Protein AF-A0A9E1RPY4-F1 (afdb_monomer)

Solvent-accessible surface area (backbone atoms only — not comparable to full-atom values): 10082 Å² total; per-residue (Å²): 134,85,81,88,79,91,72,91,77,75,85,80,74,81,73,79,77,76,76,78,75,79,73,74,84,72,74,90,82,66,77,55,76,82,36,29,67,61,6,47,55,48,31,62,76,74,43,21,90,23,22,34,91,82,25,67,29,32,94,96,65,31,64,56,35,61,34,47,46,79,78,46,60,66,64,59,43,31,48,36,46,34,64,25,54,94,88,46,70,57,33,56,93,78,44,55,71,67,53,41,51,17,26,30,36,21,47,36,72,68,22,51,39,69,76,57,64,52,49,57,52,47,42,65,72,67,63,68,73,87,74,94,71,81,88,74,81,80,73,87,68,88,80,81,93,72,86,77,81,80,80,82,79,86,77,89,132

Secondary structure (DSSP, 8-state):
---------------------------TTS--GGGHHHHHHHHHHHTHHHH-TTS--BTTTB---TTGGGG--HHHHHHHHHH-BTTBPP-TTTS-HHHHHHHHHHHHHHS--HHHHHHHHHHHHHT--S-----------SS--------------

Nearest PDB structures (foldseek):
  2zbo-assembly1_A  TM=8.649E-01  e=1.102E-04  Sargassum fusiforme
  4eif-assembly1_A  TM=8.758E-01  e=2.504E-04  Picosynechococcus sp. PCC 7002
  1cyi-assembly1_A  TM=8.077E-01  e=5.060E-04  Chlamydomonas reinhardtii
  1n90-assembly1_B  TM=6.765E-01  e=2.656E-04  Pseudomonas aeruginosa
  2zoo-assembly1_A  TM=6.373E-01  e=2.769E-03  Pseudoalteromonas translucida TAC125

Foldseek 3Di:
DDDDDDDDDDPPPPPPPPPPPPDPPDDQDAQDPVLQVLLLVLCVVPPCVAQNNQSCGDVPRHHRLAQVLVVDDLVVQLCCQQPPDDRGHHCVVPDDSSNSSSNSSNSNVRRYHVVVVVVVVCCVVVVPPDDDDDDPDPPPDPDDDDPPPDDDDDDDD

Structure (mmCIF, N/CA/C/O backbone):
data_AF-A0A9E1RPY4-F1
#
_entry.id   AF-A0A9E1RPY4-F1
#
loop_
_atom_site.group_PDB
_atom_site.id
_atom_site.type_symbol
_atom_site.label_atom_id
_atom_site.label_alt_id
_atom_site.label_comp_id
_atom_site.label_asym_id
_atom_site.label_entity_id
_atom_site.label_seq_id
_atom_site.pdbx_PDB_ins_code
_atom_site.Cartn_x
_atom_site.Cartn_y
_atom_site.Cartn_z
_atom_site.occupancy
_atom_site.B_iso_or_equiv
_atom_site.auth_seq_id
_atom_site.auth_comp_id
_atom_site.auth_asym_id
_atom_site.auth_atom_id
_atom_site.pdbx_PDB_model_num
ATOM 1 N N . MET A 1 1 ? -55.857 -49.799 36.625 1.00 49.84 1 MET A N 1
ATOM 2 C CA . MET A 1 1 ? -54.599 -50.461 36.200 1.00 49.84 1 MET A CA 1
ATOM 3 C C . MET A 1 1 ? -53.884 -49.539 35.215 1.00 49.84 1 MET A C 1
ATOM 5 O O . MET A 1 1 ? -54.589 -49.006 34.372 1.00 49.84 1 MET A O 1
ATOM 9 N N . LYS A 1 2 ? -52.547 -49.376 35.342 1.00 51.84 2 LYS A N 1
ATOM 10 C CA . LYS A 1 2 ? -51.630 -48.410 34.660 1.00 51.84 2 LYS A CA 1
ATOM 11 C C . LYS A 1 2 ? -51.831 -46.952 35.114 1.00 51.84 2 LYS A C 1
ATOM 13 O O . LYS A 1 2 ? -52.782 -46.324 34.694 1.00 51.84 2 LYS A O 1
ATOM 18 N N . ARG A 1 3 ? -51.114 -46.353 36.076 1.00 52.75 3 ARG A N 1
ATOM 19 C CA . ARG A 1 3 ? -49.694 -46.368 36.484 1.00 52.75 3 ARG A CA 1
ATOM 20 C C . ARG A 1 3 ? -48.708 -45.868 35.410 1.00 52.75 3 ARG A C 1
ATOM 22 O O . ARG A 1 3 ? -48.327 -46.644 34.549 1.00 52.75 3 ARG A O 1
ATOM 29 N N . ILE A 1 4 ? -48.235 -44.634 35.652 1.00 60.06 4 ILE A N 1
ATOM 30 C CA . ILE A 1 4 ? -46.840 -44.165 35.529 1.00 60.06 4 ILE A CA 1
ATOM 31 C C . ILE A 1 4 ? -46.366 -43.891 34.089 1.00 60.06 4 ILE A C 1
ATOM 33 O O . ILE A 1 4 ? -46.270 -44.804 33.286 1.00 60.06 4 ILE A O 1
ATOM 37 N N . PHE A 1 5 ? -46.064 -42.626 33.772 1.00 52.69 5 PHE A N 1
ATOM 38 C CA . PHE A 1 5 ? -44.690 -42.127 33.581 1.00 52.69 5 PHE A CA 1
ATOM 39 C C . PHE A 1 5 ? -44.733 -40.638 33.212 1.00 52.69 5 PHE A C 1
ATOM 41 O O . PHE A 1 5 ? -44.859 -40.247 32.056 1.00 52.69 5 PHE A O 1
ATOM 48 N N . ALA A 1 6 ? -44.614 -39.801 34.243 1.00 53.12 6 ALA A N 1
ATOM 49 C CA . ALA A 1 6 ? -43.930 -38.529 34.103 1.00 53.12 6 ALA A CA 1
ATOM 50 C C . ALA A 1 6 ? -42.496 -38.835 33.658 1.00 53.12 6 ALA A C 1
ATOM 52 O O . ALA A 1 6 ? -41.800 -39.587 34.338 1.00 53.12 6 ALA A O 1
ATOM 53 N N . MET A 1 7 ? -42.059 -38.285 32.531 1.00 52.16 7 MET A N 1
ATOM 54 C CA . MET A 1 7 ? -40.637 -38.215 32.220 1.00 52.16 7 MET A CA 1
ATOM 55 C C . MET A 1 7 ? -40.378 -36.970 31.385 1.00 52.16 7 MET A C 1
ATOM 57 O O . MET A 1 7 ? -40.401 -36.962 30.160 1.00 52.16 7 MET A O 1
ATOM 61 N N . THR A 1 8 ? -40.201 -35.890 32.135 1.00 60.50 8 THR A N 1
ATOM 62 C CA . THR A 1 8 ? -39.356 -34.746 31.818 1.00 60.50 8 THR A CA 1
ATOM 63 C C . THR A 1 8 ? -38.162 -35.170 30.958 1.00 60.50 8 THR A C 1
ATOM 65 O O . THR A 1 8 ? -37.239 -35.804 31.468 1.00 60.50 8 THR A O 1
ATOM 68 N N . LEU A 1 9 ? -38.158 -34.823 29.670 1.00 57.72 9 LEU A N 1
ATOM 69 C CA . LEU A 1 9 ? -36.962 -34.921 28.840 1.00 57.72 9 LEU A CA 1
ATOM 70 C C . LEU A 1 9 ? -36.560 -33.516 28.394 1.00 57.72 9 LEU A C 1
ATOM 72 O O . LEU A 1 9 ? -37.116 -32.942 27.465 1.00 57.72 9 LEU A O 1
ATOM 76 N N . ALA A 1 10 ? -35.657 -32.976 29.209 1.00 56.78 10 ALA A N 1
ATOM 77 C CA . ALA A 1 10 ? -34.709 -31.902 28.972 1.00 56.78 10 ALA A CA 1
ATOM 78 C C . ALA A 1 10 ? -34.825 -31.166 27.626 1.00 56.78 10 ALA A C 1
ATOM 80 O O . ALA A 1 10 ? -34.448 -31.689 26.579 1.00 56.78 10 ALA A O 1
ATOM 81 N N . LEU A 1 11 ? -35.202 -29.884 27.701 1.00 56.03 11 LEU A N 1
ATOM 82 C CA . LEU A 1 11 ? -34.670 -28.878 26.788 1.00 56.03 11 LEU A CA 1
ATOM 83 C C . LEU A 1 11 ? -33.143 -28.919 26.923 1.00 56.03 11 LEU A C 1
ATOM 85 O O . LEU A 1 11 ? -32.572 -28.339 27.847 1.00 56.03 11 LEU A O 1
ATOM 89 N N . SER A 1 12 ? -32.484 -29.643 26.024 1.00 63.06 12 SER A N 1
ATOM 90 C CA . SER A 1 12 ? -31.048 -29.537 25.813 1.00 63.06 12 SER A CA 1
ATOM 91 C C . SER A 1 12 ? -30.784 -28.150 25.238 1.00 63.06 12 SER A C 1
ATOM 93 O O . SER A 1 12 ? -30.816 -27.940 24.028 1.00 63.06 12 SER A O 1
ATOM 95 N N . GLY A 1 13 ? -30.605 -27.180 26.135 1.00 58.47 13 GLY A N 1
ATOM 96 C CA . GLY A 1 13 ? -30.083 -25.868 25.807 1.00 58.47 13 GLY A CA 1
ATOM 97 C C . GLY A 1 13 ? -28.721 -26.048 25.158 1.00 58.47 13 GLY A C 1
ATOM 98 O O . GLY A 1 13 ? -27.739 -26.352 25.834 1.00 58.47 13 GLY A O 1
ATOM 99 N N . LEU A 1 14 ? -28.673 -25.875 23.839 1.00 66.00 14 LEU A N 1
ATOM 100 C CA . LEU A 1 14 ? -27.433 -25.640 23.123 1.00 66.00 14 LEU A CA 1
ATOM 101 C C . LEU A 1 14 ? -26.970 -24.237 23.518 1.00 66.00 14 LEU A C 1
ATOM 103 O O . LEU A 1 14 ? -27.282 -23.244 22.866 1.00 66.00 14 LEU A O 1
ATOM 107 N N . LEU A 1 15 ? -26.288 -24.161 24.659 1.00 58.16 15 LEU A N 1
ATOM 108 C CA . LEU A 1 15 ? -25.560 -22.977 25.067 1.00 58.16 15 LEU A CA 1
ATOM 109 C C . LEU A 1 15 ? -24.357 -22.875 24.123 1.00 58.16 15 LEU A C 1
ATOM 111 O O . LEU A 1 15 ? -23.322 -23.502 24.340 1.00 58.16 15 LEU A O 1
ATOM 115 N N . LEU A 1 16 ? -24.520 -22.131 23.029 1.00 62.34 16 LEU A N 1
ATOM 116 C CA . LEU A 1 16 ? -23.398 -21.624 22.249 1.00 62.34 16 LEU A CA 1
ATOM 117 C C . LEU A 1 16 ? -22.629 -20.670 23.164 1.00 62.34 16 LEU A C 1
ATOM 119 O O . LEU A 1 16 ? -22.932 -19.483 23.260 1.00 62.34 16 LEU A O 1
ATOM 123 N N . VAL A 1 17 ? -21.657 -21.217 23.892 1.00 60.06 17 VAL A N 1
ATOM 124 C CA . VAL A 1 17 ? -20.629 -20.416 24.546 1.00 60.06 17 VAL A CA 1
ATOM 125 C C . VAL A 1 17 ? -19.785 -19.838 23.420 1.00 60.06 17 VAL A C 1
ATOM 127 O O . VAL A 1 17 ? -18.860 -20.475 22.920 1.00 60.06 17 VAL A O 1
ATOM 130 N N . VAL A 1 18 ? -20.144 -18.634 22.984 1.00 62.06 18 VAL A N 1
ATOM 131 C CA . VAL A 1 18 ? -19.248 -17.791 22.201 1.00 62.06 18 VAL A CA 1
ATOM 132 C C . VAL A 1 18 ? -18.141 -17.379 23.162 1.00 62.06 18 VAL A C 1
ATOM 134 O O . VAL A 1 18 ? -18.288 -16.435 23.937 1.00 62.06 18 VAL A O 1
ATOM 137 N N . VAL A 1 19 ? -17.044 -18.137 23.168 1.00 56.16 19 VAL A N 1
ATOM 138 C CA . VAL A 1 19 ? -15.785 -17.644 23.720 1.00 56.16 19 VAL A CA 1
ATOM 139 C C . VAL A 1 19 ? -15.367 -16.503 22.804 1.00 56.16 19 VAL A C 1
ATOM 141 O O . VAL A 1 19 ? -14.845 -16.726 21.714 1.00 56.16 19 VAL A O 1
ATOM 144 N N . ALA A 1 20 ? -15.660 -15.275 23.226 1.00 62.41 20 ALA A N 1
ATOM 145 C CA . ALA A 1 20 ? -15.027 -14.094 22.676 1.00 62.41 20 ALA A CA 1
ATOM 146 C C . ALA A 1 20 ? -13.531 -14.215 22.990 1.00 62.41 20 ALA A C 1
ATOM 148 O O . ALA A 1 20 ? -13.089 -13.934 24.103 1.00 62.41 20 ALA A 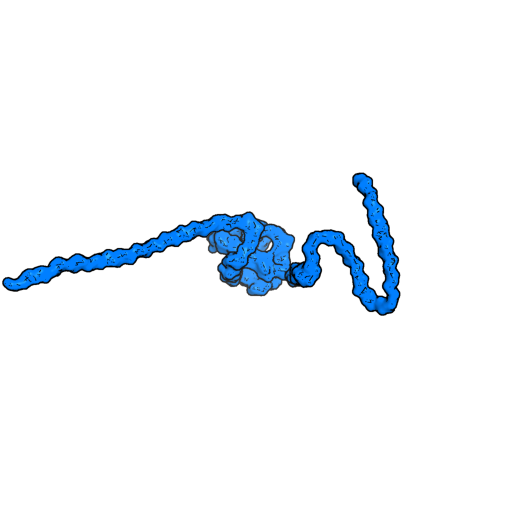O 1
ATOM 149 N N . GLY A 1 21 ? -12.764 -14.725 22.027 1.00 49.28 21 GLY A N 1
ATOM 150 C CA . GLY A 1 21 ? -11.317 -14.629 22.060 1.00 49.28 21 GLY A CA 1
ATOM 151 C C . GLY A 1 21 ? -10.960 -13.153 21.984 1.00 49.28 21 GLY A C 1
ATOM 152 O O . GLY A 1 21 ? -11.109 -12.533 20.937 1.00 49.28 21 GLY A O 1
ATOM 153 N N . SER A 1 22 ? -10.532 -12.570 23.099 1.00 58.19 22 SER A N 1
ATOM 154 C CA . SER A 1 22 ? -9.847 -11.285 23.089 1.00 58.19 22 SER A CA 1
ATOM 155 C C . SER A 1 22 ? -8.518 -11.490 22.370 1.00 58.19 22 SER A C 1
ATOM 157 O O . SER A 1 22 ? -7.574 -12.027 22.956 1.00 58.19 22 SER A O 1
ATOM 159 N N . ALA A 1 23 ? -8.472 -11.122 21.089 1.00 54.31 23 ALA A N 1
ATOM 160 C CA . ALA A 1 23 ? -7.216 -10.996 20.372 1.00 54.31 23 ALA A CA 1
ATOM 161 C C . ALA A 1 23 ? -6.324 -10.008 21.146 1.00 54.31 23 ALA A C 1
ATOM 163 O O . ALA A 1 23 ? -6.824 -8.971 21.602 1.00 54.31 23 ALA A O 1
ATOM 164 N N . PRO A 1 24 ? -5.036 -10.320 21.363 1.00 46.66 24 PRO A N 1
ATOM 165 C CA . PRO A 1 24 ? -4.124 -9.341 21.923 1.00 46.66 24 PRO A CA 1
ATOM 166 C C . PRO A 1 24 ? -4.077 -8.151 20.963 1.00 46.66 24 PRO A C 1
ATOM 168 O O . PRO A 1 24 ? -3.947 -8.342 19.757 1.00 46.66 24 PRO A O 1
ATOM 171 N N . ALA A 1 25 ? -4.199 -6.934 21.494 1.00 52.41 25 ALA A N 1
ATOM 172 C CA . ALA A 1 25 ? -3.883 -5.730 20.740 1.00 52.41 25 ALA A CA 1
ATOM 173 C C . ALA A 1 25 ? -2.451 -5.887 20.213 1.00 52.41 25 ALA A C 1
ATOM 175 O O . ALA A 1 25 ? -1.498 -5.935 20.996 1.00 52.41 25 ALA A O 1
ATOM 176 N N . SER A 1 26 ? -2.331 -6.085 18.902 1.00 54.81 26 SER A N 1
ATOM 177 C CA . SER A 1 26 ? -1.079 -6.386 18.227 1.00 54.81 26 SER A CA 1
ATOM 178 C C . SER A 1 26 ? -0.063 -5.300 18.550 1.00 54.81 26 SER A C 1
ATOM 180 O O . SER A 1 26 ? -0.349 -4.107 18.438 1.00 54.81 26 SER A O 1
ATOM 182 N N . ALA A 1 27 ? 1.125 -5.719 18.980 1.00 49.44 27 ALA A N 1
ATOM 183 C CA . ALA A 1 27 ? 2.251 -4.829 19.179 1.00 49.44 27 ALA A CA 1
ATOM 184 C C . ALA A 1 27 ? 2.522 -4.087 17.863 1.00 49.44 27 ALA A C 1
ATOM 186 O O . ALA A 1 27 ? 2.984 -4.675 16.887 1.00 49.44 27 ALA A O 1
ATOM 187 N N . GLN A 1 28 ? 2.203 -2.795 17.833 1.00 54.91 28 GLN A N 1
ATOM 188 C CA . GLN A 1 28 ? 2.547 -1.915 16.727 1.00 54.91 28 GLN A CA 1
ATOM 189 C C . GLN A 1 28 ? 4.075 -1.805 16.683 1.00 54.91 28 GLN A C 1
ATOM 191 O O . GLN A 1 28 ? 4.678 -1.075 17.463 1.00 54.91 28 GLN A O 1
ATOM 196 N N . GLY A 1 29 ? 4.716 -2.610 15.837 1.00 57.59 29 GLY A N 1
ATOM 197 C CA . GLY A 1 29 ? 6.178 -2.628 15.754 1.00 57.59 29 GLY A CA 1
ATOM 198 C C . GLY A 1 29 ? 6.783 -3.484 14.645 1.00 57.59 29 GLY A C 1
ATOM 199 O O . GLY A 1 29 ? 7.920 -3.236 14.263 1.00 57.59 29 GLY A O 1
ATOM 200 N N . ALA A 1 30 ? 6.048 -4.437 14.077 1.00 63.72 30 ALA A N 1
ATOM 201 C CA . ALA A 1 30 ? 6.517 -5.233 12.945 1.00 63.72 30 ALA A CA 1
ATOM 202 C C . ALA A 1 30 ? 5.352 -5.559 12.007 1.00 63.72 30 ALA A C 1
ATOM 204 O O . ALA A 1 30 ? 4.199 -5.583 12.440 1.00 63.72 30 ALA A O 1
ATOM 205 N N . ASP A 1 31 ? 5.652 -5.785 10.728 1.00 73.25 31 ASP A N 1
ATOM 206 C CA . ASP A 1 31 ? 4.659 -6.302 9.792 1.00 73.25 31 ASP A CA 1
ATOM 207 C C . ASP A 1 31 ? 4.299 -7.734 10.199 1.00 73.25 31 ASP A C 1
ATOM 209 O O . ASP A 1 31 ? 5.165 -8.605 10.290 1.00 73.25 31 ASP A O 1
ATOM 213 N N . ASP A 1 32 ? 3.022 -7.958 10.492 1.00 75.75 32 ASP A N 1
ATOM 214 C CA . ASP A 1 32 ? 2.501 -9.268 10.862 1.00 75.75 32 ASP A CA 1
ATOM 215 C C . ASP A 1 32 ? 2.146 -10.046 9.584 1.00 75.75 32 ASP A C 1
ATOM 217 O O . ASP A 1 32 ? 1.298 -9.579 8.816 1.00 75.75 32 ASP A O 1
ATOM 221 N N . PRO A 1 33 ? 2.735 -11.232 9.342 1.00 71.62 33 PRO A N 1
ATOM 222 C CA . PRO A 1 33 ? 2.391 -12.070 8.196 1.00 71.62 33 PRO A CA 1
ATOM 223 C C . PRO A 1 33 ? 0.897 -12.401 8.114 1.00 71.62 33 PRO A C 1
ATOM 225 O O . PRO A 1 33 ? 0.374 -12.586 7.017 1.00 71.62 33 PRO A O 1
ATOM 228 N N . ALA A 1 34 ? 0.199 -12.453 9.254 1.00 73.62 34 ALA A N 1
ATOM 229 C CA . ALA A 1 34 ? -1.237 -12.695 9.287 1.00 73.62 34 ALA A CA 1
ATOM 230 C C . ALA A 1 34 ? -2.052 -11.537 8.688 1.00 73.62 34 ALA A C 1
ATOM 232 O O . ALA A 1 34 ? -3.158 -11.776 8.239 1.00 73.62 34 ALA A O 1
ATOM 233 N N . GLN A 1 35 ? -1.513 -10.313 8.632 1.00 75.44 35 GLN A N 1
ATOM 234 C CA . GLN A 1 35 ? -2.187 -9.146 8.039 1.00 75.44 35 GLN A CA 1
ATOM 235 C C . GLN A 1 35 ? -1.999 -9.050 6.513 1.00 75.44 35 GLN A C 1
ATOM 237 O O . GLN A 1 35 ? -2.602 -8.197 5.861 1.00 75.44 35 GLN A O 1
ATOM 242 N N . VAL A 1 36 ? -1.146 -9.899 5.928 1.00 83.94 36 VAL A N 1
ATOM 243 C CA . VAL A 1 36 ? -0.760 -9.823 4.509 1.00 83.94 36 VAL A CA 1
ATOM 244 C C . VAL A 1 36 ? -1.872 -10.321 3.589 1.00 83.94 36 VAL A C 1
ATOM 246 O O . VAL A 1 36 ? -2.084 -9.731 2.531 1.00 83.94 36 VAL A O 1
ATOM 249 N N . ALA A 1 37 ? -2.594 -11.377 3.975 1.00 88.25 37 ALA A N 1
ATOM 250 C CA . ALA A 1 37 ? -3.630 -11.970 3.129 1.00 88.25 37 ALA A CA 1
ATOM 251 C C . ALA A 1 37 ? -4.812 -11.009 2.929 1.00 88.25 37 ALA A C 1
ATOM 253 O O . ALA A 1 37 ? -5.235 -10.760 1.800 1.00 88.25 37 ALA A O 1
ATOM 254 N N . GLU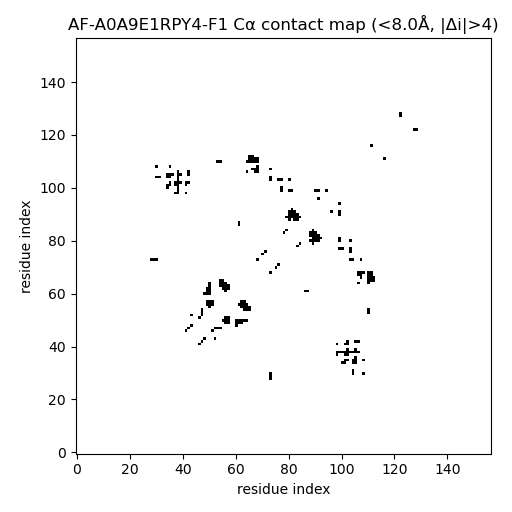 A 1 38 ? -5.308 -10.408 4.006 1.00 91.62 38 GLU A N 1
ATOM 255 C CA . GLU A 1 38 ? -6.366 -9.402 3.952 1.00 91.62 38 GLU A CA 1
ATOM 256 C C . GLU A 1 38 ? -5.864 -8.108 3.295 1.00 91.62 38 GLU A C 1
ATOM 258 O O . GLU A 1 38 ? -6.552 -7.529 2.450 1.00 91.62 38 GLU A O 1
ATOM 263 N N . GLY A 1 39 ? -4.621 -7.703 3.581 1.00 95.25 39 GLY A N 1
ATOM 264 C CA . GLY A 1 39 ? -3.991 -6.540 2.956 1.00 95.25 39 GLY A CA 1
ATOM 265 C C . GLY A 1 39 ? -3.875 -6.652 1.433 1.00 95.25 39 GLY A C 1
ATOM 266 O O . GLY A 1 39 ? -4.044 -5.652 0.733 1.00 95.25 39 GLY A O 1
ATOM 267 N N . GLN A 1 40 ? -3.673 -7.863 0.902 1.00 96.12 40 GLN A N 1
ATOM 268 C CA . GLN A 1 40 ? -3.679 -8.123 -0.539 1.00 96.12 40 GLN A CA 1
ATOM 269 C C . GLN A 1 40 ? -5.035 -7.797 -1.173 1.00 96.12 40 GLN A C 1
ATOM 271 O O . GLN A 1 40 ? -5.095 -7.191 -2.245 1.00 96.12 40 GLN A O 1
ATOM 276 N N . VAL A 1 41 ? -6.132 -8.180 -0.513 1.00 96.44 41 VAL A N 1
ATOM 277 C CA . VAL A 1 41 ? -7.493 -7.919 -1.003 1.00 96.44 41 VAL A CA 1
ATOM 278 C C . VAL A 1 41 ? -7.769 -6.419 -1.016 1.00 96.44 41 VAL A C 1
ATOM 280 O O . VAL A 1 41 ? -8.239 -5.886 -2.023 1.00 96.44 41 VAL A O 1
ATOM 283 N N . VAL A 1 42 ? -7.418 -5.719 0.067 1.00 97.62 42 VAL A N 1
ATOM 284 C CA . VAL A 1 42 ? -7.562 -4.257 0.148 1.00 97.62 42 VAL A CA 1
ATOM 285 C C . VAL A 1 42 ? -6.755 -3.577 -0.960 1.00 97.62 42 VA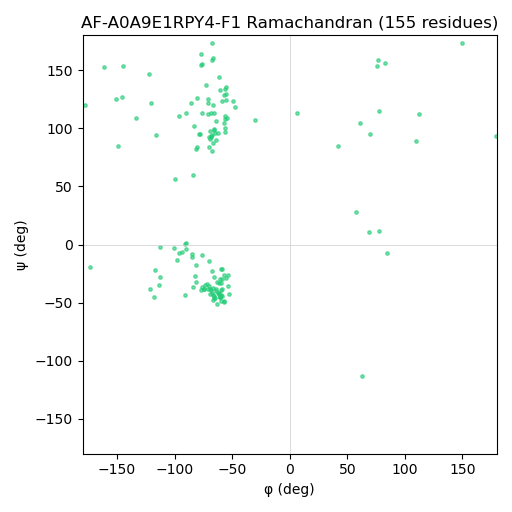L A C 1
ATOM 287 O O . VAL A 1 42 ? -7.273 -2.694 -1.651 1.00 97.62 42 VAL A O 1
ATOM 290 N N . PHE A 1 43 ? -5.515 -4.020 -1.184 1.00 98.12 43 PHE A N 1
ATOM 291 C CA . PHE A 1 43 ? -4.651 -3.493 -2.235 1.00 98.12 43 PHE A CA 1
ATOM 292 C C . PHE A 1 43 ? -5.259 -3.663 -3.632 1.00 98.12 43 PHE A C 1
ATOM 294 O O . PHE A 1 43 ? -5.333 -2.691 -4.389 1.00 98.12 43 PHE A O 1
ATOM 301 N N . ALA A 1 44 ? -5.736 -4.866 -3.960 1.00 97.94 44 ALA A N 1
ATOM 302 C CA . ALA A 1 44 ? -6.333 -5.161 -5.260 1.00 97.94 44 ALA A CA 1
ATOM 303 C C . ALA A 1 44 ? -7.562 -4.280 -5.547 1.00 97.94 44 ALA A C 1
ATOM 305 O O . ALA A 1 44 ? -7.741 -3.797 -6.663 1.00 97.94 44 ALA A O 1
ATOM 306 N N . LEU A 1 45 ? -8.392 -4.025 -4.532 1.00 97.56 45 LEU A N 1
ATOM 307 C CA . LEU A 1 45 ? -9.628 -3.255 -4.688 1.00 97.56 45 LEU A CA 1
ATOM 308 C C . LEU A 1 45 ? -9.413 -1.737 -4.687 1.00 97.56 45 LEU A C 1
ATOM 310 O O . LEU A 1 45 ? -10.164 -1.014 -5.343 1.00 97.56 45 LEU A O 1
ATOM 314 N N . SER A 1 46 ? -8.419 -1.244 -3.944 1.00 97.62 46 SER A N 1
ATOM 315 C CA . SER A 1 46 ? -8.298 0.191 -3.641 1.00 97.62 46 SER A CA 1
ATOM 316 C C . SER A 1 46 ? -7.044 0.860 -4.200 1.00 97.62 46 SER A C 1
ATOM 318 O O . SER A 1 46 ? -7.045 2.078 -4.381 1.00 97.62 46 SER A O 1
ATOM 320 N N . CYS A 1 47 ? -5.987 0.097 -4.489 1.00 97.81 47 CYS A N 1
ATOM 321 C CA . CYS A 1 47 ? -4.649 0.636 -4.757 1.00 97.81 47 CYS A CA 1
ATOM 322 C C . CYS A 1 47 ? -4.118 0.249 -6.146 1.00 97.81 47 CYS A C 1
ATOM 324 O O . CYS A 1 47 ? -3.497 1.076 -6.825 1.00 97.81 47 CYS A O 1
ATOM 326 N N . ALA A 1 48 ? -4.385 -0.984 -6.587 1.00 97.88 48 ALA A N 1
ATOM 327 C CA . ALA A 1 48 ? -3.857 -1.547 -7.830 1.00 97.88 48 ALA A CA 1
ATOM 328 C C . ALA A 1 48 ? -4.240 -0.733 -9.080 1.00 97.88 48 ALA A C 1
ATOM 330 O O . ALA A 1 48 ? -3.452 -0.628 -10.016 1.00 97.88 48 ALA A O 1
ATOM 331 N N . GLY A 1 49 ? -5.390 -0.049 -9.067 1.00 97.44 49 GLY A N 1
ATOM 332 C CA . GLY A 1 49 ? -5.827 0.809 -10.177 1.00 97.44 49 GLY A CA 1
ATOM 333 C C . GLY A 1 49 ? -4.867 1.957 -10.527 1.00 97.44 49 GLY A C 1
ATOM 334 O O . GLY A 1 49 ? -4.899 2.446 -11.653 1.00 97.44 49 GLY A O 1
ATOM 335 N N . CYS A 1 50 ? -3.996 2.365 -9.598 1.00 98.00 50 CYS A N 1
ATOM 336 C CA . CYS A 1 50 ? -2.944 3.357 -9.849 1.00 98.00 50 CYS A CA 1
ATOM 337 C C . CYS A 1 50 ? -1.536 2.759 -9.748 1.00 98.00 50 CYS A C 1
ATOM 339 O O . CYS A 1 50 ? -0.627 3.186 -10.461 1.00 98.00 50 CYS A O 1
ATOM 341 N N . HIS A 1 51 ? -1.341 1.800 -8.843 1.00 97.75 51 HIS A N 1
ATOM 342 C CA . HIS A 1 51 ? -0.028 1.231 -8.545 1.00 97.75 51 HIS A CA 1
ATOM 343 C C . HIS A 1 51 ? 0.303 -0.039 -9.339 1.00 97.75 51 HIS A C 1
ATOM 345 O O . HIS A 1 51 ? 1.447 -0.477 -9.289 1.00 97.75 51 HIS A O 1
ATOM 351 N N . GLY A 1 52 ? -0.643 -0.588 -10.103 1.00 97.06 52 GLY A N 1
ATOM 352 C CA . GLY A 1 52 ? -0.509 -1.883 -10.768 1.00 97.06 52 GLY A CA 1
ATOM 353 C C . GLY A 1 52 ? -0.663 -3.051 -9.791 1.00 97.06 52 GLY A C 1
ATOM 354 O O . GLY A 1 52 ? -0.395 -2.912 -8.597 1.00 97.06 52 GLY A O 1
ATOM 355 N N . ASP A 1 53 ? -1.090 -4.207 -10.298 1.00 96.00 53 ASP A N 1
ATOM 356 C CA . ASP A 1 53 ? -1.226 -5.433 -9.494 1.00 96.00 53 ASP A CA 1
ATOM 357 C C . ASP A 1 53 ? 0.128 -5.918 -8.948 1.00 96.00 53 ASP A C 1
ATOM 359 O O . ASP A 1 53 ? 0.210 -6.458 -7.847 1.00 96.00 53 ASP A O 1
ATOM 363 N N . ASP A 1 54 ? 1.197 -5.676 -9.707 1.00 94.44 54 ASP A N 1
ATOM 364 C CA . ASP A 1 54 ? 2.587 -5.983 -9.367 1.00 94.44 54 ASP A CA 1
ATOM 365 C C . ASP A 1 54 ? 3.300 -4.839 -8.626 1.00 94.44 54 ASP A C 1
ATOM 367 O O . ASP A 1 54 ? 4.484 -4.943 -8.308 1.00 94.44 54 ASP A O 1
ATOM 371 N N . GLY A 1 55 ? 2.602 -3.732 -8.355 1.00 96.06 55 GLY A N 1
ATOM 372 C CA . GLY A 1 55 ? 3.194 -2.559 -7.725 1.00 96.06 55 GLY A CA 1
ATOM 373 C C . GLY A 1 55 ? 4.191 -1.807 -8.616 1.00 96.06 55 GLY A C 1
ATOM 374 O O . GLY A 1 55 ? 4.882 -0.920 -8.112 1.00 96.06 55 GLY A O 1
ATOM 375 N N . ALA A 1 56 ? 4.295 -2.096 -9.920 1.00 95.69 56 ALA A N 1
ATOM 376 C CA . ALA A 1 56 ? 5.238 -1.418 -10.816 1.00 95.69 56 ALA A CA 1
ATOM 377 C C . ALA A 1 56 ? 4.866 0.050 -11.102 1.00 95.69 56 ALA A C 1
ATOM 379 O O . ALA A 1 56 ? 5.704 0.838 -11.548 1.00 95.69 56 ALA A O 1
ATOM 380 N N . GLY A 1 57 ? 3.638 0.453 -10.778 1.00 96.19 57 GLY A N 1
ATOM 381 C CA . GLY A 1 57 ? 3.095 1.774 -11.065 1.00 96.19 57 GLY A CA 1
ATOM 382 C C . GLY A 1 57 ? 2.547 1.892 -12.483 1.00 96.19 57 GLY A C 1
ATOM 383 O O . GLY A 1 57 ? 2.949 1.187 -13.406 1.00 96.19 57 GLY A O 1
ATOM 384 N N . ILE A 1 58 ? 1.625 2.832 -12.667 1.00 96.56 58 ILE A N 1
ATOM 385 C CA . ILE A 1 58 ? 0.990 3.117 -13.953 1.00 96.56 58 ILE A CA 1
ATOM 386 C C . ILE A 1 58 ? 1.279 4.573 -14.316 1.00 96.56 58 ILE A C 1
ATOM 388 O O . ILE A 1 58 ? 0.929 5.499 -13.579 1.00 96.56 58 ILE A O 1
ATOM 392 N N . THR A 1 59 ? 1.914 4.799 -15.469 1.00 94.38 59 THR A N 1
ATOM 393 C CA . THR A 1 59 ? 2.269 6.149 -15.929 1.00 94.38 59 THR A CA 1
ATOM 394 C C . THR A 1 59 ? 1.038 7.057 -15.981 1.00 94.38 59 THR A C 1
ATOM 396 O O . THR A 1 59 ? 0.055 6.750 -16.646 1.00 94.38 59 THR A O 1
ATOM 399 N N . GLY A 1 60 ? 1.104 8.191 -15.279 1.00 93.19 60 GLY A N 1
ATOM 400 C CA . GLY A 1 60 ? 0.008 9.161 -15.199 1.00 93.19 60 GLY A CA 1
ATOM 401 C C . GLY A 1 60 ? -1.060 8.861 -14.139 1.00 93.19 60 GLY A C 1
ATOM 402 O O . GLY A 1 60 ? -1.893 9.728 -13.899 1.00 93.19 60 GLY A O 1
ATOM 403 N N . ALA A 1 61 ? -1.017 7.699 -13.477 1.00 94.69 61 ALA A N 1
ATOM 404 C CA . ALA A 1 61 ? -1.963 7.326 -12.420 1.00 94.69 61 ALA A CA 1
ATOM 405 C C . ALA A 1 61 ? -1.286 7.106 -11.057 1.00 94.69 61 ALA A C 1
ATOM 407 O O . ALA A 1 61 ? -1.760 7.619 -10.045 1.00 94.69 61 ALA A O 1
ATOM 408 N N . GLY A 1 62 ? -0.156 6.396 -11.010 1.00 95.19 62 GLY A N 1
ATOM 409 C CA . GLY A 1 62 ? 0.544 6.103 -9.760 1.00 95.19 62 GLY A CA 1
ATOM 410 C C . GLY A 1 62 ? 1.998 5.692 -9.964 1.00 95.19 62 GLY A C 1
ATOM 411 O O . GLY A 1 62 ? 2.393 5.183 -11.009 1.00 95.19 62 GLY A O 1
ATOM 412 N N . ARG A 1 63 ? 2.825 5.945 -8.948 1.00 95.38 63 ARG A N 1
ATOM 413 C CA . ARG A 1 63 ? 4.245 5.555 -8.946 1.00 95.38 63 ARG A CA 1
ATOM 414 C C . ARG A 1 63 ? 4.427 4.059 -8.663 1.00 95.38 63 ARG A C 1
ATOM 416 O O . ARG A 1 63 ? 3.544 3.435 -8.080 1.00 95.38 63 ARG A O 1
ATOM 423 N N . SER A 1 64 ? 5.614 3.536 -8.959 1.00 96.44 64 SER A N 1
ATOM 424 C CA . SER A 1 64 ? 6.050 2.223 -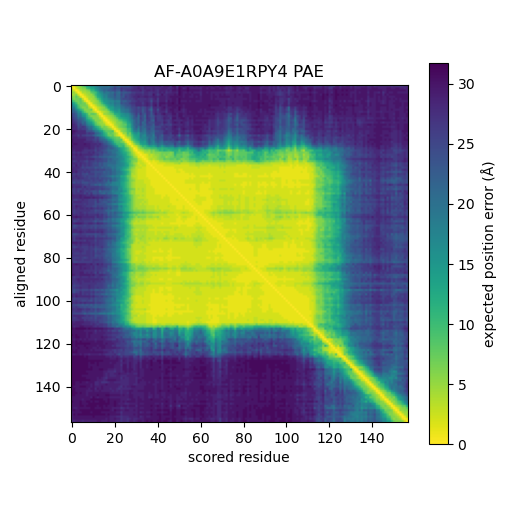8.468 1.00 96.44 64 SER A CA 1
ATOM 425 C C . SER A 1 64 ? 6.107 2.185 -6.936 1.00 96.44 64 SER A C 1
ATOM 427 O O . SER A 1 64 ? 6.454 3.188 -6.298 1.00 96.44 64 SER A O 1
ATOM 429 N N . LEU A 1 65 ? 5.759 1.033 -6.366 1.00 96.81 65 LEU A N 1
ATOM 430 C CA . LEU A 1 65 ? 5.864 0.665 -4.956 1.00 96.81 65 LEU A CA 1
ATOM 431 C C . LEU A 1 65 ? 7.083 -0.217 -4.656 1.00 96.81 65 LEU A C 1
ATOM 433 O O . LEU A 1 65 ? 7.312 -0.519 -3.491 1.00 96.81 65 LEU A O 1
ATOM 437 N N . THR A 1 66 ? 7.877 -0.604 -5.652 1.00 95.44 66 THR A N 1
ATOM 438 C CA . THR A 1 66 ? 9.107 -1.372 -5.429 1.00 95.44 66 THR A CA 1
ATOM 439 C C . THR A 1 66 ? 10.037 -0.612 -4.476 1.00 95.44 66 THR A C 1
ATOM 441 O O . THR A 1 66 ? 10.259 0.593 -4.638 1.00 95.44 66 THR A O 1
ATOM 444 N N . GLY A 1 67 ? 10.494 -1.290 -3.424 1.00 93.81 67 GLY A N 1
ATOM 445 C CA . GLY A 1 67 ? 11.376 -0.716 -2.410 1.00 93.81 67 GLY A CA 1
ATOM 446 C C . GLY A 1 67 ? 10.704 0.188 -1.395 1.00 93.81 67 GLY A C 1
ATOM 447 O O . GLY A 1 67 ? 11.378 0.890 -0.640 1.00 93.81 67 GLY A O 1
ATOM 448 N N . ILE A 1 68 ? 9.373 0.215 -1.350 1.00 94.00 68 ILE A N 1
ATOM 449 C CA . ILE A 1 68 ? 8.636 1.161 -0.507 1.00 94.00 68 ILE A CA 1
ATOM 450 C C . ILE A 1 68 ? 8.948 1.013 0.985 1.00 94.00 68 ILE A C 1
ATOM 452 O O . ILE A 1 68 ? 8.958 2.010 1.708 1.00 94.00 68 ILE A O 1
ATOM 456 N N . ALA A 1 69 ? 9.298 -0.191 1.442 1.00 91.75 69 ALA A N 1
ATOM 457 C CA . ALA A 1 69 ? 9.731 -0.435 2.815 1.00 91.75 69 ALA A CA 1
ATOM 458 C C . ALA A 1 69 ? 10.955 0.411 3.227 1.00 91.75 69 ALA A C 1
ATOM 460 O O . ALA A 1 69 ? 11.079 0.757 4.400 1.00 91.75 69 ALA A O 1
ATOM 461 N N . ASN A 1 70 ? 11.802 0.824 2.275 1.00 91.00 70 ASN A N 1
ATOM 462 C CA . ASN A 1 70 ? 12.979 1.663 2.523 1.00 91.00 70 ASN A CA 1
ATOM 463 C C . ASN A 1 70 ? 12.638 3.145 2.769 1.00 91.00 70 ASN A C 1
ATOM 465 O O . ASN A 1 70 ? 13.508 3.926 3.150 1.00 91.00 70 ASN A O 1
ATOM 469 N N . GLN A 1 71 ? 11.382 3.557 2.563 1.00 90.75 71 GLN A N 1
ATOM 470 C CA . GLN A 1 71 ? 10.947 4.952 2.725 1.00 90.75 71 GLN A CA 1
ATOM 471 C C . GLN A 1 71 ? 10.437 5.283 4.135 1.00 90.75 71 GLN A C 1
ATOM 473 O O . GLN A 1 71 ? 10.029 6.418 4.382 1.00 90.75 71 GLN A O 1
ATOM 478 N N . GLY A 1 72 ? 10.447 4.316 5.053 1.00 90.62 72 GLY A N 1
ATOM 479 C CA . GLY A 1 72 ? 10.019 4.510 6.433 1.00 90.62 72 GLY A CA 1
ATOM 480 C C . GLY A 1 72 ? 9.426 3.253 7.057 1.00 90.62 72 GLY A C 1
ATOM 481 O O . GLY A 1 72 ? 9.205 2.235 6.391 1.00 90.62 72 GLY A O 1
ATOM 482 N N . ASP A 1 73 ? 9.153 3.351 8.355 1.00 91.38 73 ASP A N 1
ATOM 483 C CA . ASP A 1 73 ? 8.438 2.318 9.094 1.00 91.38 73 ASP A CA 1
ATOM 484 C C . ASP A 1 73 ? 6.973 2.196 8.640 1.00 91.38 73 ASP A C 1
ATOM 486 O O . ASP A 1 73 ? 6.463 2.991 7.850 1.00 91.38 73 ASP A O 1
ATOM 490 N N . ARG A 1 74 ? 6.273 1.186 9.162 1.00 92.19 74 ARG A N 1
ATOM 491 C CA . ARG A 1 74 ? 4.856 0.938 8.868 1.00 92.19 74 ARG A CA 1
ATOM 492 C C . ARG A 1 74 ? 3.965 2.157 9.123 1.00 92.19 74 ARG A C 1
ATOM 494 O O . ARG A 1 74 ? 3.024 2.371 8.363 1.00 92.19 74 ARG A O 1
ATOM 501 N N . ALA A 1 75 ? 4.262 2.956 10.148 1.00 94.75 75 ALA A N 1
ATOM 502 C CA . ALA A 1 75 ? 3.457 4.117 10.513 1.00 94.75 75 ALA A CA 1
ATOM 503 C C . ALA A 1 75 ? 3.506 5.203 9.430 1.00 94.75 75 ALA A C 1
ATOM 505 O O . ALA A 1 75 ? 2.471 5.783 9.114 1.00 94.75 75 ALA A O 1
ATOM 506 N N . VAL A 1 76 ? 4.660 5.407 8.783 1.00 95.19 76 VAL A N 1
ATOM 507 C CA . VAL A 1 76 ? 4.791 6.326 7.634 1.00 95.19 76 VAL A CA 1
ATOM 508 C C . VAL A 1 76 ? 3.867 5.926 6.476 1.00 95.19 76 VAL A C 1
ATOM 510 O O . VAL A 1 76 ? 3.285 6.784 5.804 1.00 95.19 76 VAL A O 1
ATOM 513 N N . HIS A 1 77 ? 3.710 4.623 6.232 1.00 95.12 77 HIS A N 1
ATOM 514 C CA . HIS A 1 77 ? 2.849 4.116 5.158 1.00 95.12 77 HIS A CA 1
ATOM 515 C C . HIS A 1 77 ? 1.367 4.171 5.536 1.00 95.12 77 HIS A C 1
ATOM 517 O O . HIS A 1 77 ? 0.559 4.577 4.704 1.00 95.12 77 HIS A O 1
ATOM 523 N N . ILE A 1 78 ? 1.020 3.858 6.790 1.00 96.75 78 ILE A N 1
ATOM 524 C CA . ILE A 1 78 ? -0.337 4.048 7.333 1.00 96.75 78 ILE A CA 1
ATOM 525 C C . ILE A 1 78 ? -0.761 5.510 7.198 1.00 96.75 78 ILE A C 1
ATOM 527 O O . ILE A 1 78 ? -1.839 5.787 6.676 1.00 96.75 78 ILE A O 1
ATOM 531 N N . ASP A 1 79 ? 0.090 6.449 7.614 1.00 97.69 79 ASP A N 1
ATOM 532 C CA . ASP A 1 79 ? -0.185 7.883 7.517 1.00 97.69 79 ASP A CA 1
ATOM 533 C C . ASP A 1 79 ? -0.386 8.318 6.061 1.00 97.69 79 ASP A C 1
ATOM 535 O O . ASP A 1 79 ? -1.377 8.975 5.738 1.00 97.69 79 ASP A O 1
ATOM 539 N N . SER A 1 80 ? 0.488 7.855 5.160 1.00 97.25 80 SER A N 1
ATOM 540 C CA . SER A 1 80 ? 0.383 8.145 3.728 1.00 97.25 80 SER A CA 1
ATOM 541 C C . SER A 1 80 ? -0.939 7.647 3.136 1.00 97.25 80 SER A C 1
ATOM 543 O O . SER A 1 80 ? -1.560 8.371 2.363 1.00 97.25 80 SER A O 1
ATOM 545 N N . ILE A 1 81 ? -1.384 6.432 3.477 1.00 97.75 81 ILE A N 1
ATOM 546 C CA . ILE A 1 81 ? -2.662 5.872 3.000 1.00 97.75 81 ILE A CA 1
ATOM 547 C C . ILE A 1 81 ? -3.846 6.622 3.625 1.00 97.75 81 ILE A C 1
ATOM 549 O O . ILE A 1 81 ? -4.803 6.969 2.932 1.00 97.75 81 ILE A O 1
ATOM 553 N N . THR A 1 82 ? -3.770 6.920 4.922 1.00 98.31 82 THR A N 1
ATOM 554 C CA . THR A 1 82 ? -4.843 7.587 5.669 1.00 98.31 82 THR A CA 1
ATOM 555 C C . THR A 1 82 ? -5.097 8.990 5.135 1.00 98.31 82 THR A C 1
ATOM 557 O O . THR A 1 82 ? -6.237 9.336 4.820 1.00 98.31 82 THR A O 1
ATOM 560 N N . THR A 1 83 ? -4.038 9.789 5.008 1.00 97.88 83 THR A N 1
ATOM 561 C CA . THR A 1 83 ? -4.126 11.224 4.703 1.00 97.88 83 THR A CA 1
ATOM 562 C C . THR A 1 83 ? -3.922 11.546 3.223 1.00 97.88 83 THR A C 1
ATOM 564 O O . THR A 1 83 ? -4.261 12.642 2.776 1.00 97.88 83 THR A O 1
ATOM 567 N N . GLY A 1 84 ? -3.434 10.584 2.439 1.00 96.62 84 GLY A N 1
ATOM 568 C CA . GLY A 1 84 ? -3.003 10.809 1.066 1.00 96.62 84 GLY A CA 1
ATOM 569 C C . GLY A 1 84 ? -1.640 11.503 1.006 1.00 96.62 84 GLY A C 1
ATOM 570 O O . GLY A 1 84 ? -1.180 12.149 1.945 1.00 96.62 84 GLY A O 1
ATOM 571 N N . LYS A 1 85 ? -0.951 11.380 -0.132 1.00 94.25 85 LYS A N 1
ATOM 572 C CA . LYS A 1 85 ? 0.362 12.011 -0.331 1.00 94.25 85 LYS A CA 1
ATOM 573 C C . LYS A 1 85 ? 0.598 12.341 -1.798 1.00 94.25 85 LYS A C 1
ATOM 575 O O . LYS A 1 85 ? 0.564 11.464 -2.664 1.00 94.25 85 LYS A O 1
ATOM 580 N N . GLY A 1 86 ? 0.909 13.606 -2.078 1.00 91.31 86 GLY A N 1
ATOM 581 C CA . GLY A 1 86 ? 1.121 14.088 -3.443 1.00 91.31 86 GLY A CA 1
ATOM 582 C C . GLY A 1 86 ? -0.153 13.953 -4.278 1.00 91.31 86 GLY A C 1
ATOM 583 O O . GLY A 1 86 ? -1.133 14.633 -4.004 1.00 91.31 86 GLY A O 1
ATOM 584 N N . GLY A 1 87 ? -0.133 13.081 -5.289 1.00 92.50 87 GLY A N 1
ATOM 585 C CA . GLY A 1 87 ? -1.300 12.773 -6.129 1.00 92.50 87 GLY A CA 1
ATOM 586 C C . GLY A 1 87 ? -2.169 11.610 -5.633 1.00 92.50 87 GLY A C 1
ATOM 587 O O . GLY A 1 87 ? -3.190 11.324 -6.250 1.00 92.50 87 GLY A O 1
ATOM 588 N N . MET A 1 88 ? -1.777 10.923 -4.553 1.00 97.38 88 MET A N 1
ATOM 589 C CA . MET A 1 88 ? -2.559 9.823 -3.982 1.00 97.38 88 MET A CA 1
ATOM 590 C C . MET A 1 88 ? -3.691 10.379 -3.099 1.00 97.38 88 MET A C 1
ATOM 592 O O . MET A 1 88 ? -3.387 11.163 -2.195 1.00 97.38 88 MET A O 1
ATOM 596 N N . PRO A 1 89 ? -4.964 9.994 -3.323 1.00 97.00 89 PRO A N 1
ATOM 597 C CA . PRO A 1 89 ? -6.082 10.458 -2.505 1.00 97.00 89 PRO A CA 1
ATOM 598 C C . PRO A 1 89 ? -6.000 9.916 -1.072 1.00 97.00 89 PRO A C 1
ATOM 600 O O . PRO A 1 89 ? -5.361 8.896 -0.820 1.00 97.00 89 PRO A O 1
ATOM 603 N N . ALA A 1 90 ? -6.684 10.585 -0.146 1.00 97.94 90 ALA A N 1
ATOM 604 C CA . ALA A 1 90 ? -6.854 10.107 1.222 1.00 97.94 90 ALA A CA 1
ATOM 605 C C . ALA A 1 90 ? -7.838 8.927 1.272 1.00 97.94 90 ALA A C 1
ATOM 607 O O . ALA A 1 90 ? -8.895 8.964 0.632 1.00 97.94 90 ALA A O 1
ATOM 608 N N . PHE A 1 91 ? -7.513 7.897 2.055 1.00 98.25 91 PHE A N 1
ATOM 609 C CA . PHE A 1 91 ? -8.379 6.732 2.263 1.00 98.25 91 PHE A CA 1
ATOM 610 C C . PHE A 1 91 ? -8.935 6.622 3.685 1.00 98.25 91 PHE A C 1
ATOM 612 O O . PHE A 1 91 ? -9.762 5.747 3.921 1.00 98.25 91 PHE A O 1
ATOM 619 N N . GLY A 1 92 ? -8.573 7.522 4.605 1.00 96.81 92 GLY A N 1
ATOM 620 C CA . GLY A 1 92 ? -9.030 7.480 6.002 1.00 96.81 92 GLY A CA 1
ATOM 621 C C . GLY A 1 92 ? -10.549 7.566 6.201 1.00 96.81 92 GLY A C 1
ATOM 622 O O . GLY A 1 92 ? -11.055 7.132 7.227 1.00 96.81 92 GLY A O 1
ATOM 623 N N . GLU A 1 93 ? -11.292 8.087 5.220 1.00 96.81 93 GLU A N 1
ATOM 624 C CA . GLU A 1 93 ? -12.766 8.111 5.241 1.00 96.81 93 GLU A CA 1
ATOM 625 C C . GLU A 1 93 ? -13.406 6.940 4.474 1.00 96.81 93 GLU A C 1
ATOM 627 O O . GLU A 1 93 ? -14.626 6.783 4.474 1.00 96.81 93 GLU A O 1
ATOM 632 N N . ARG A 1 94 ? -12.598 6.136 3.773 1.00 96.62 94 ARG A N 1
ATOM 633 C CA . ARG A 1 94 ? -13.050 5.081 2.850 1.00 96.62 94 ARG A CA 1
ATOM 634 C C . ARG A 1 94 ? -12.720 3.678 3.339 1.00 96.62 94 ARG A C 1
ATOM 636 O O . ARG A 1 94 ? -13.420 2.746 2.960 1.00 96.62 94 ARG A O 1
ATOM 643 N N . LEU A 1 95 ? -11.655 3.544 4.121 1.00 97.44 95 LEU A N 1
ATOM 644 C CA . LEU A 1 95 ? -11.162 2.296 4.684 1.00 97.44 95 LEU A CA 1
ATOM 645 C C . LEU A 1 95 ? -11.125 2.417 6.207 1.00 97.44 95 LEU A C 1
ATOM 647 O O . LEU A 1 95 ? -10.861 3.491 6.750 1.00 97.44 95 LEU A O 1
ATOM 651 N N . SER A 1 96 ? -11.382 1.310 6.892 1.00 97.31 96 SER A N 1
ATOM 652 C CA . SER A 1 96 ? -11.171 1.205 8.334 1.00 97.31 96 SER A CA 1
ATOM 653 C C . SER A 1 96 ? -9.681 1.287 8.685 1.00 97.31 96 SER A C 1
ATOM 655 O O . SER A 1 96 ? -8.813 1.034 7.848 1.00 97.31 96 SER A O 1
ATOM 657 N N . SER A 1 97 ? -9.372 1.612 9.945 1.00 96.00 97 SER A N 1
ATOM 658 C CA . SER A 1 97 ? -7.992 1.593 10.455 1.00 96.00 97 SER A CA 1
ATOM 659 C C . SER A 1 97 ? -7.309 0.254 10.189 1.00 96.00 97 SER A C 1
ATOM 661 O O . SER A 1 97 ? -6.171 0.227 9.732 1.00 96.00 97 SER A O 1
ATOM 663 N N . ASP A 1 98 ? -8.032 -0.844 10.401 1.00 95.06 98 ASP A N 1
ATOM 664 C CA . ASP A 1 98 ? -7.501 -2.197 10.264 1.00 95.06 98 ASP A CA 1
ATOM 665 C C . ASP A 1 98 ? -7.173 -2.516 8.800 1.00 95.06 98 ASP A C 1
ATOM 667 O O . ASP A 1 98 ? -6.108 -3.056 8.514 1.00 95.06 98 ASP A O 1
ATOM 671 N N . GLU A 1 99 ? -8.029 -2.117 7.855 1.00 96.62 99 GLU A N 1
ATOM 672 C CA . GLU A 1 99 ? -7.768 -2.274 6.416 1.00 96.62 99 GLU A CA 1
ATOM 673 C C . GLU A 1 99 ? -6.557 -1.452 5.959 1.00 96.62 99 GLU A C 1
ATOM 675 O O . GLU A 1 99 ? -5.761 -1.921 5.145 1.00 96.62 99 GLU A O 1
ATOM 680 N N . ILE A 1 100 ? -6.387 -0.239 6.493 1.00 97.12 100 ILE A N 1
ATOM 681 C CA . ILE A 1 100 ? -5.219 0.603 6.200 1.00 97.12 100 ILE A CA 1
ATOM 682 C C . ILE A 1 100 ? -3.944 -0.042 6.749 1.00 97.12 100 ILE A C 1
ATOM 684 O O . ILE A 1 100 ? -2.927 -0.095 6.057 1.00 97.12 100 ILE A O 1
ATOM 688 N N . GLU A 1 101 ? -3.996 -0.547 7.979 1.00 94.94 101 GLU A N 1
ATOM 689 C CA . GLU A 1 101 ? -2.893 -1.246 8.632 1.00 94.94 101 GLU A CA 1
ATOM 690 C C . GLU A 1 101 ? -2.467 -2.501 7.856 1.00 94.94 101 GLU A C 1
ATOM 692 O O . GLU A 1 101 ? -1.274 -2.698 7.600 1.00 94.94 101 GLU A O 1
ATOM 697 N N . GLN A 1 102 ? -3.440 -3.297 7.413 1.00 95.50 102 GLN A N 1
ATOM 698 C CA . GLN A 1 102 ? -3.221 -4.494 6.602 1.00 95.50 102 GLN A CA 1
ATOM 699 C C . GLN A 1 102 ? -2.643 -4.145 5.227 1.00 95.50 102 GLN A C 1
ATOM 701 O O . GLN A 1 102 ? -1.652 -4.740 4.801 1.00 95.50 102 GLN A O 1
ATOM 706 N N . ALA A 1 103 ? -3.199 -3.138 4.545 1.00 96.56 103 ALA A N 1
ATOM 707 C CA . ALA A 1 103 ? -2.693 -2.681 3.253 1.00 96.56 103 ALA A CA 1
ATOM 708 C C . ALA A 1 103 ? -1.256 -2.148 3.355 1.00 96.56 103 ALA A C 1
ATOM 710 O O . ALA A 1 103 ? -0.421 -2.460 2.504 1.00 96.56 103 ALA A O 1
ATOM 711 N N . ALA A 1 104 ? -0.943 -1.383 4.406 1.00 95.69 104 ALA A N 1
ATOM 712 C CA . ALA A 1 104 ? 0.405 -0.884 4.653 1.00 95.69 104 ALA A CA 1
ATOM 713 C C . ALA A 1 104 ? 1.404 -2.034 4.843 1.00 95.69 104 ALA A C 1
ATOM 715 O O . ALA A 1 104 ? 2.481 -2.010 4.245 1.00 95.69 104 ALA A O 1
ATOM 716 N N . SER A 1 105 ? 1.049 -3.058 5.625 1.00 94.75 105 SER A N 1
ATOM 717 C CA . SER A 1 105 ? 1.908 -4.232 5.809 1.00 94.75 105 SER A CA 1
ATOM 718 C C . SER A 1 105 ? 2.058 -5.058 4.532 1.00 94.75 105 SER A C 1
ATOM 720 O O . SER A 1 105 ? 3.183 -5.407 4.176 1.00 94.75 105 SER A O 1
ATOM 722 N N . TYR A 1 106 ? 0.976 -5.294 3.784 1.00 95.75 106 TYR A N 1
ATOM 723 C CA . TYR A 1 106 ? 1.043 -5.982 2.491 1.00 95.75 106 TYR A CA 1
ATOM 724 C C . TYR A 1 106 ? 1.989 -5.271 1.516 1.00 95.75 106 TYR A C 1
ATOM 726 O O . TYR A 1 106 ? 2.882 -5.900 0.951 1.00 95.75 106 TYR A O 1
ATOM 734 N N . VAL A 1 107 ? 1.840 -3.954 1.351 1.00 95.38 107 VAL A N 1
ATOM 735 C CA . VAL A 1 107 ? 2.648 -3.159 0.414 1.00 95.38 107 VAL A CA 1
ATOM 736 C C . VAL A 1 107 ? 4.136 -3.215 0.766 1.00 95.38 107 VAL A C 1
ATOM 738 O O . VAL A 1 107 ? 4.971 -3.369 -0.125 1.00 95.38 107 VAL A O 1
ATOM 741 N N . ARG A 1 108 ? 4.479 -3.127 2.055 1.00 94.19 108 ARG A N 1
ATOM 742 C CA . ARG A 1 108 ? 5.875 -3.158 2.516 1.00 94.19 108 ARG A CA 1
ATOM 743 C C . ARG A 1 108 ? 6.523 -4.530 2.375 1.00 94.19 108 ARG A C 1
ATOM 745 O O . ARG A 1 108 ? 7.701 -4.590 2.044 1.00 94.19 108 ARG A O 1
ATOM 752 N N . LEU A 1 109 ? 5.774 -5.601 2.631 1.00 92.00 109 LEU A N 1
ATOM 753 C CA . LEU A 1 109 ? 6.292 -6.969 2.570 1.00 92.00 109 LEU A CA 1
ATOM 754 C C . LEU A 1 109 ? 6.325 -7.540 1.149 1.00 92.00 109 LEU A C 1
ATOM 756 O O . LEU A 1 109 ? 7.153 -8.398 0.863 1.00 92.00 109 LEU A O 1
ATOM 760 N N . THR A 1 110 ? 5.443 -7.072 0.265 1.00 93.38 110 THR A N 1
ATOM 761 C CA . THR A 1 110 ? 5.299 -7.634 -1.086 1.00 93.38 110 THR A CA 1
ATOM 762 C C . THR A 1 110 ? 6.194 -6.933 -2.099 1.00 93.38 110 THR A C 1
ATOM 764 O O . THR A 1 110 ? 6.840 -7.587 -2.911 1.00 93.38 110 THR A O 1
ATOM 767 N N . PHE A 1 111 ? 6.260 -5.599 -2.061 1.00 93.62 111 PHE A N 1
ATOM 768 C CA . PHE A 1 111 ? 6.957 -4.809 -3.079 1.00 93.62 111 PHE A CA 1
ATOM 769 C C . PHE A 1 111 ? 8.350 -4.396 -2.602 1.00 93.62 111 PHE A C 1
ATOM 771 O O . PHE A 1 111 ? 8.689 -3.21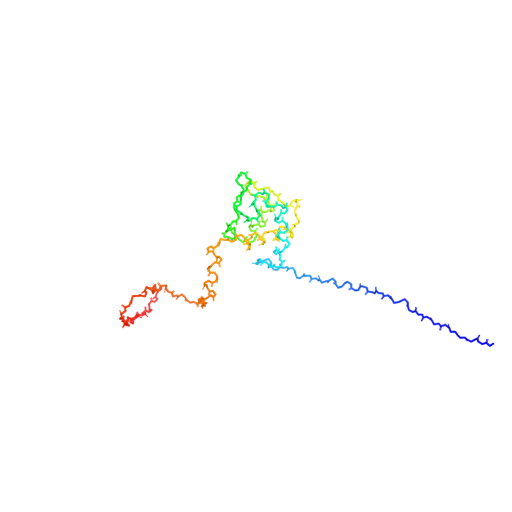4 -2.539 1.00 93.62 111 PHE A O 1
ATOM 778 N N . VAL A 1 112 ? 9.161 -5.380 -2.225 1.00 88.25 112 VAL A N 1
ATOM 779 C CA . VAL A 1 112 ? 10.561 -5.163 -1.844 1.00 88.25 112 VAL A CA 1
ATOM 780 C C . VAL A 1 112 ? 11.431 -4.925 -3.079 1.00 88.25 112 VAL A C 1
ATOM 782 O O . VAL A 1 112 ? 11.094 -5.337 -4.187 1.00 88.25 112 VAL A O 1
ATOM 785 N N . ASP A 1 113 ? 12.561 -4.243 -2.907 1.00 82.75 113 ASP A N 1
ATOM 786 C CA . ASP A 1 113 ? 13.583 -4.227 -3.951 1.00 82.75 113 ASP A CA 1
ATOM 787 C C . ASP A 1 113 ? 14.222 -5.623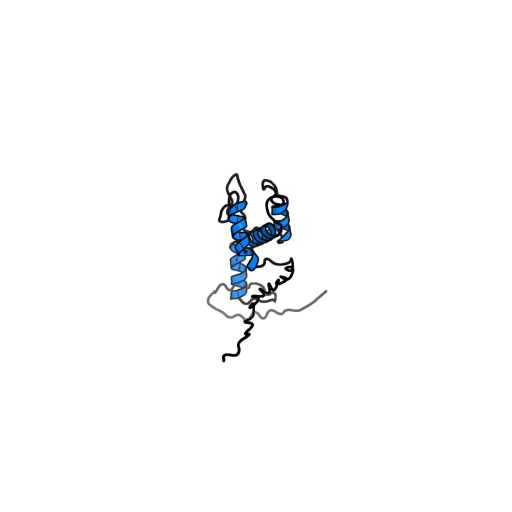 -4.004 1.00 82.75 113 ASP A C 1
ATOM 789 O O . ASP A 1 113 ? 14.739 -6.096 -2.994 1.00 82.75 113 ASP A O 1
ATOM 793 N N . GLU A 1 114 ? 14.242 -6.282 -5.164 1.00 64.25 114 GLU A N 1
ATOM 794 C CA . GLU A 1 114 ? 14.864 -7.612 -5.351 1.00 64.25 114 GLU A CA 1
ATOM 795 C C . GLU A 1 114 ? 16.337 -7.664 -4.873 1.00 64.25 114 GLU A C 1
ATOM 797 O O . GLU A 1 114 ? 16.851 -8.702 -4.447 1.00 64.25 114 GLU A O 1
ATOM 802 N N . ALA A 1 115 ? 17.027 -6.517 -4.872 1.00 59.97 115 ALA A N 1
ATOM 803 C CA . ALA A 1 115 ? 18.372 -6.372 -4.311 1.00 59.97 115 ALA A CA 1
ATOM 804 C C . ALA A 1 115 ? 18.426 -6.555 -2.778 1.00 59.97 115 ALA A C 1
ATOM 806 O O . ALA A 1 115 ? 19.452 -6.978 -2.253 1.00 59.97 115 ALA A O 1
ATOM 807 N N . ALA A 1 116 ? 17.340 -6.257 -2.061 1.00 53.53 116 ALA A N 1
ATOM 808 C CA . ALA A 1 116 ? 17.209 -6.488 -0.624 1.00 53.53 116 ALA A CA 1
ATOM 809 C C . ALA A 1 116 ? 16.763 -7.929 -0.317 1.00 53.53 116 ALA A C 1
ATOM 811 O O . ALA A 1 116 ? 17.286 -8.537 0.613 1.00 53.53 116 ALA A O 1
ATOM 812 N N . ALA A 1 117 ? 15.889 -8.517 -1.145 1.00 56.09 117 ALA A N 1
ATOM 813 C CA . ALA A 1 117 ? 15.420 -9.899 -0.971 1.00 56.09 117 ALA A CA 1
ATOM 814 C C . ALA A 1 117 ? 16.560 -10.937 -1.046 1.00 56.09 117 ALA A C 1
ATOM 816 O O . ALA A 1 117 ? 16.555 -11.941 -0.337 1.00 56.09 117 ALA A O 1
ATOM 817 N N . THR A 1 118 ? 17.581 -10.676 -1.867 1.00 54.09 118 THR A N 1
ATOM 818 C CA . THR A 1 118 ? 18.757 -11.554 -1.998 1.00 54.09 118 THR A CA 1
ATOM 819 C C . THR A 1 118 ? 19.811 -11.348 -0.902 1.00 54.09 118 THR A C 1
ATOM 821 O O . THR A 1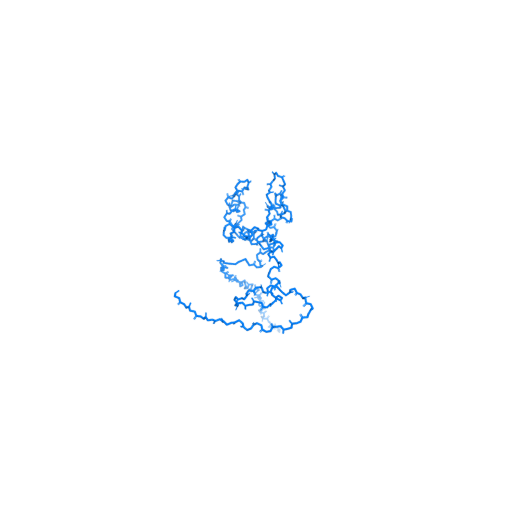 118 ? 20.638 -12.236 -0.685 1.00 54.09 118 THR A O 1
ATOM 824 N N . ALA A 1 119 ? 19.779 -10.222 -0.178 1.00 55.88 119 ALA A N 1
ATOM 825 C CA . ALA A 1 119 ? 20.733 -9.920 0.890 1.00 55.88 119 ALA A CA 1
ATOM 826 C C . ALA A 1 119 ? 20.464 -10.745 2.158 1.00 55.88 119 ALA A C 1
ATOM 828 O O . ALA A 1 119 ? 21.406 -11.237 2.780 1.00 55.88 119 ALA A O 1
ATOM 829 N N . ASP A 1 120 ? 19.192 -10.963 2.498 1.00 54.66 120 ASP A N 1
ATOM 830 C CA . ASP A 1 120 ? 18.803 -11.778 3.652 1.00 54.66 120 ASP A CA 1
ATOM 831 C C . ASP A 1 120 ? 19.023 -13.273 3.395 1.00 54.66 120 ASP A C 1
ATOM 833 O O . ASP A 1 120 ? 19.449 -14.004 4.290 1.00 54.66 120 ASP A O 1
ATOM 837 N N . GLU A 1 121 ? 18.828 -13.731 2.154 1.00 52.19 121 GLU A N 1
ATOM 838 C CA . GLU A 1 121 ? 19.143 -15.109 1.777 1.00 52.19 121 GLU A CA 1
ATOM 839 C C . GLU A 1 121 ? 20.658 -15.354 1.706 1.00 52.19 121 GLU A C 1
ATOM 841 O O . GLU A 1 121 ? 21.118 -16.427 2.093 1.00 52.19 121 GLU A O 1
ATOM 846 N N . GLU A 1 122 ? 21.461 -14.367 1.295 1.00 50.06 122 GLU A N 1
ATOM 847 C CA . GLU A 1 122 ? 22.921 -14.455 1.387 1.00 50.06 122 GLU A CA 1
ATOM 848 C C . GLU A 1 122 ? 23.399 -14.414 2.843 1.00 50.06 122 GLU A C 1
ATOM 850 O O . GLU A 1 122 ? 24.283 -15.186 3.204 1.00 50.06 122 GLU A O 1
ATOM 855 N N . LEU A 1 123 ? 22.790 -13.610 3.721 1.00 54.34 123 LEU A N 1
ATOM 856 C CA . LEU A 1 123 ? 23.089 -13.597 5.159 1.00 54.34 123 LEU A CA 1
ATOM 857 C C . LEU A 1 123 ? 22.723 -14.935 5.829 1.00 54.34 123 LEU A C 1
ATOM 859 O O . LEU A 1 123 ? 23.490 -15.460 6.642 1.00 54.34 123 LEU A O 1
ATOM 863 N N . ALA A 1 124 ? 21.588 -15.522 5.440 1.00 56.06 124 ALA A N 1
ATOM 864 C CA . ALA A 1 124 ? 21.143 -16.836 5.894 1.00 56.06 124 ALA A CA 1
ATOM 865 C C . ALA A 1 124 ? 21.999 -17.983 5.325 1.00 56.06 124 ALA A C 1
ATOM 867 O O . ALA A 1 124 ? 22.278 -18.949 6.035 1.00 56.06 124 ALA A O 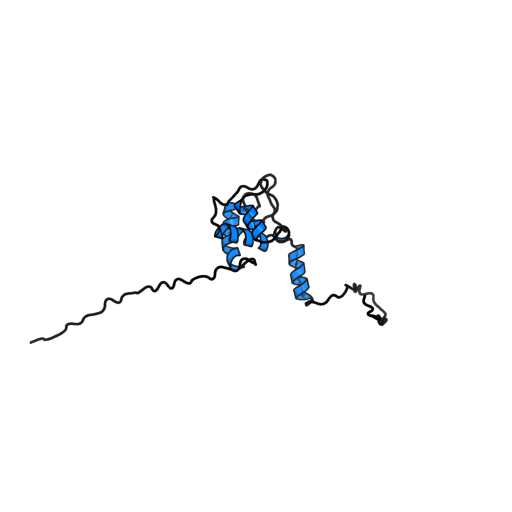1
ATOM 868 N N . ARG A 1 125 ? 22.471 -17.875 4.074 1.00 55.78 125 ARG A N 1
ATOM 869 C CA . ARG A 1 125 ? 23.348 -18.865 3.423 1.00 55.78 125 ARG A CA 1
ATOM 870 C C . ARG A 1 125 ? 24.791 -18.789 3.918 1.00 55.78 125 ARG A C 1
ATOM 872 O O . ARG A 1 125 ? 25.444 -19.820 4.053 1.00 55.78 125 ARG A O 1
ATOM 879 N N . THR A 1 126 ? 25.294 -17.589 4.196 1.00 62.09 126 THR A N 1
ATOM 880 C CA . THR A 1 126 ? 26.670 -17.368 4.670 1.00 62.09 126 THR A CA 1
ATOM 881 C C . THR A 1 126 ? 26.815 -17.516 6.181 1.00 62.09 126 THR A C 1
ATOM 883 O O . THR A 1 126 ? 27.941 -17.578 6.673 1.00 62.09 126 THR A O 1
ATOM 886 N N . GLY A 1 127 ? 25.707 -17.606 6.931 1.00 50.12 127 GLY A N 1
ATOM 887 C CA . GLY A 1 127 ? 25.741 -17.770 8.384 1.00 50.12 127 GLY A CA 1
ATOM 888 C C . GLY A 1 127 ? 26.498 -16.642 9.090 1.00 50.12 127 GLY A C 1
ATOM 889 O O . GLY A 1 127 ? 27.075 -16.860 10.155 1.00 50.12 127 GLY A O 1
ATOM 890 N N . ALA A 1 128 ? 26.531 -15.441 8.508 1.00 50.34 128 ALA A N 1
ATOM 891 C CA . ALA A 1 128 ? 27.263 -14.300 9.046 1.00 50.34 128 ALA A CA 1
ATOM 892 C C . ALA A 1 128 ? 26.431 -13.559 10.106 1.00 50.34 128 ALA A C 1
ATOM 894 O O . ALA A 1 128 ? 26.143 -12.368 10.009 1.00 50.34 128 ALA A O 1
ATOM 895 N N . GLY A 1 129 ? 26.064 -14.283 11.163 1.00 36.84 129 GLY A N 1
ATOM 896 C CA . GLY A 1 129 ? 25.660 -13.680 12.423 1.00 36.84 129 GLY A CA 1
ATOM 897 C C . GLY A 1 129 ? 26.847 -12.947 13.054 1.00 36.84 129 GLY A C 1
ATOM 898 O O . GLY A 1 129 ? 27.828 -13.564 13.454 1.00 36.84 129 GLY A O 1
ATOM 899 N N . SER A 1 130 ? 26.738 -11.619 13.131 1.00 51.62 130 SER A N 1
ATOM 900 C CA . SER A 1 130 ? 27.406 -10.732 14.095 1.00 51.62 130 SER A CA 1
ATOM 901 C C . SER A 1 130 ? 28.886 -11.009 14.419 1.00 51.62 130 SER A C 1
ATOM 903 O O . SER A 1 130 ? 29.202 -11.576 15.461 1.00 51.62 130 SER A O 1
ATOM 905 N N . ALA A 1 131 ? 29.801 -10.494 13.600 1.00 43.31 131 ALA A N 1
ATOM 906 C CA . ALA A 1 131 ? 31.053 -9.867 14.048 1.00 43.31 131 ALA A CA 1
ATOM 907 C C . ALA A 1 131 ? 31.799 -9.349 12.818 1.00 43.31 131 ALA A C 1
ATOM 909 O O . ALA A 1 131 ? 32.132 -10.118 11.923 1.00 43.31 131 ALA A O 1
ATOM 910 N N . GLY A 1 132 ? 32.050 -8.039 12.769 1.00 47.00 132 GLY A N 1
ATOM 911 C CA . GLY A 1 132 ? 32.692 -7.396 11.628 1.00 47.00 132 GLY A CA 1
ATOM 912 C C . GLY A 1 132 ? 33.968 -8.108 11.183 1.00 47.00 132 GLY A C 1
ATOM 913 O O . GLY A 1 132 ? 34.912 -8.240 11.959 1.00 47.00 132 GLY A O 1
ATOM 914 N N . LEU A 1 133 ? 34.005 -8.503 9.913 1.00 44.31 133 LEU A N 1
ATOM 915 C CA . LEU A 1 133 ? 35.211 -8.895 9.203 1.00 44.31 133 LEU A CA 1
ATOM 916 C C . LEU A 1 133 ? 35.081 -8.461 7.746 1.00 44.31 133 LEU A C 1
ATOM 918 O O . LEU A 1 133 ? 34.092 -8.722 7.069 1.00 44.31 133 LEU A O 1
ATOM 922 N N . ALA A 1 134 ? 36.102 -7.726 7.324 1.00 41.03 134 ALA A N 1
ATOM 923 C CA . ALA A 1 134 ? 36.288 -7.212 5.988 1.00 41.03 134 ALA A CA 1
ATOM 924 C C . ALA A 1 134 ? 36.245 -8.343 4.952 1.00 41.03 134 ALA A C 1
ATOM 926 O O . ALA A 1 134 ? 36.898 -9.373 5.118 1.00 41.03 134 ALA A O 1
ATOM 927 N N . VAL A 1 135 ? 35.525 -8.100 3.859 1.00 39.34 135 VAL A N 1
ATOM 928 C CA . VAL A 1 135 ? 35.622 -8.865 2.617 1.00 39.34 135 VAL A CA 1
ATOM 929 C C . VAL A 1 135 ? 37.071 -8.845 2.119 1.00 39.34 135 VAL A C 1
ATOM 931 O O . VAL A 1 135 ? 37.528 -7.879 1.513 1.00 39.34 135 VAL A O 1
ATOM 934 N N . VAL A 1 136 ? 37.812 -9.922 2.376 1.00 42.25 136 VAL A N 1
ATOM 935 C CA . VAL A 1 136 ? 38.970 -10.283 1.555 1.00 42.25 136 VAL A CA 1
ATOM 936 C C . VAL A 1 136 ? 38.394 -11.046 0.374 1.00 42.25 136 VAL A C 1
ATOM 938 O O . VAL A 1 136 ? 37.988 -12.198 0.510 1.00 42.25 136 VAL A O 1
ATOM 941 N N . GLY A 1 137 ? 38.294 -10.370 -0.770 1.00 42.88 137 GLY A N 1
ATOM 942 C CA . GLY A 1 137 ? 37.900 -10.998 -2.023 1.00 42.88 137 GLY A CA 1
ATOM 943 C C . GLY A 1 137 ? 38.840 -12.158 -2.334 1.00 42.88 137 GLY A C 1
ATOM 944 O O . GLY A 1 137 ? 40.015 -11.954 -2.635 1.00 42.88 137 GLY A O 1
ATOM 945 N N . VAL A 1 138 ? 38.327 -13.383 -2.254 1.00 38.50 138 VAL A N 1
ATOM 946 C CA . VAL A 1 138 ? 39.035 -14.571 -2.729 1.00 38.50 138 VAL A CA 1
ATOM 947 C C . VAL A 1 138 ? 38.818 -14.643 -4.237 1.00 38.50 138 VAL A C 1
ATOM 949 O O . VAL A 1 138 ? 37.952 -15.358 -4.728 1.00 38.50 138 VAL A O 1
ATOM 952 N N . THR A 1 139 ? 39.606 -13.887 -5.003 1.00 42.34 139 THR A N 1
ATOM 953 C CA . THR A 1 139 ? 39.877 -14.293 -6.384 1.00 42.34 139 THR A CA 1
ATOM 954 C C . THR A 1 139 ? 40.785 -15.508 -6.297 1.00 42.34 139 THR A C 1
ATOM 956 O O . THR A 1 139 ? 41.918 -15.409 -5.822 1.00 42.34 139 THR A O 1
ATOM 959 N N . MET A 1 140 ? 40.267 -16.661 -6.701 1.00 40.22 140 MET A N 1
ATOM 960 C CA . MET A 1 140 ? 40.980 -17.932 -6.728 1.00 40.22 140 MET A CA 1
ATOM 961 C C . MET A 1 140 ? 42.089 -17.864 -7.791 1.00 40.22 140 MET A C 1
ATOM 963 O O . MET A 1 140 ? 41.921 -18.303 -8.923 1.00 40.22 140 MET A O 1
ATOM 967 N N . VAL A 1 141 ? 43.221 -17.251 -7.443 1.00 41.12 141 VAL A N 1
ATOM 968 C CA . VAL A 1 141 ? 44.451 -17.317 -8.231 1.00 41.12 141 VAL A CA 1
ATOM 969 C C . VAL A 1 141 ? 45.227 -18.520 -7.723 1.00 41.12 141 VAL A C 1
ATOM 971 O O . VAL A 1 141 ? 45.663 -18.585 -6.576 1.00 41.12 141 VAL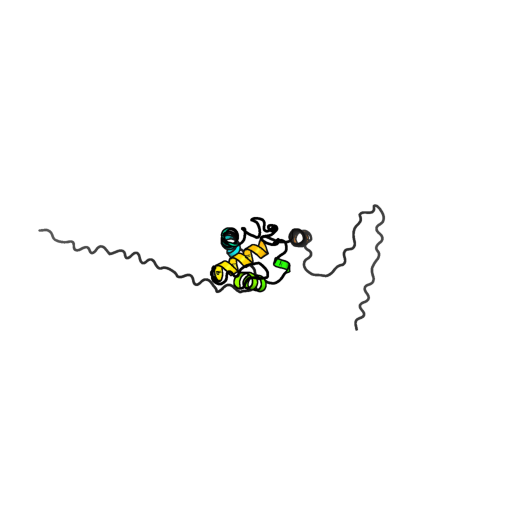 A O 1
ATOM 974 N N . THR A 1 142 ? 45.338 -19.514 -8.591 1.00 47.84 142 THR A N 1
ATOM 975 C CA . THR A 1 142 ? 46.176 -20.696 -8.428 1.00 47.84 142 THR A CA 1
ATOM 976 C C . THR A 1 142 ? 47.592 -20.318 -7.991 1.00 47.84 142 THR A C 1
ATOM 978 O O . THR A 1 142 ? 48.322 -19.689 -8.753 1.00 47.84 142 THR A O 1
ATOM 981 N N . GLY A 1 143 ? 47.995 -20.783 -6.807 1.00 39.47 143 GLY A N 1
ATOM 982 C CA . GLY A 1 143 ? 49.399 -20.924 -6.421 1.00 39.47 143 GLY A CA 1
ATOM 983 C C . GLY A 1 143 ? 49.873 -19.988 -5.309 1.00 39.47 143 GLY A C 1
ATOM 984 O O . GLY A 1 143 ? 50.054 -18.796 -5.519 1.00 39.47 143 GLY A O 1
ATOM 985 N N . GLY A 1 144 ? 50.189 -20.576 -4.150 1.00 39.53 144 GLY A N 1
ATOM 986 C CA . GLY A 1 144 ? 51.073 -19.971 -3.148 1.00 39.53 144 GLY A CA 1
ATOM 987 C C . GLY A 1 144 ? 50.375 -19.506 -1.872 1.00 39.53 144 GLY A C 1
ATOM 988 O O . GLY A 1 144 ? 50.005 -18.346 -1.736 1.00 39.53 144 GLY A O 1
ATOM 989 N N . MET A 1 145 ? 50.262 -20.409 -0.896 1.00 38.41 145 MET A N 1
ATOM 990 C CA . MET A 1 145 ? 49.879 -20.080 0.478 1.00 38.41 145 MET A CA 1
ATOM 991 C C . MET A 1 145 ? 50.998 -19.256 1.142 1.00 38.41 145 MET A C 1
ATOM 993 O O . MET A 1 145 ? 51.940 -19.821 1.693 1.00 38.41 145 MET A O 1
ATOM 997 N N . TYR A 1 146 ? 50.906 -17.926 1.107 1.00 41.81 146 TYR A N 1
ATOM 998 C CA . TYR A 1 146 ? 51.691 -17.059 1.988 1.00 41.81 146 TYR A CA 1
ATOM 999 C C . TYR A 1 146 ? 50.844 -16.683 3.208 1.00 41.81 146 TYR A C 1
ATOM 1001 O O . TYR A 1 146 ? 49.878 -15.930 3.108 1.00 41.81 146 TYR A O 1
ATOM 1009 N N . LEU A 1 147 ? 51.216 -17.213 4.377 1.00 44.34 147 LEU A N 1
ATOM 1010 C CA . LEU A 1 147 ? 50.686 -16.789 5.673 1.00 44.34 147 LEU A CA 1
ATOM 1011 C C . LEU A 1 147 ? 51.200 -15.377 5.989 1.00 44.34 147 LEU A C 1
ATOM 1013 O O . LEU A 1 147 ? 52.253 -15.208 6.600 1.00 44.34 147 LEU A O 1
ATOM 1017 N N . VAL A 1 148 ? 50.452 -14.349 5.590 1.00 48.00 148 VAL A N 1
ATOM 1018 C CA . VAL A 1 148 ? 50.620 -13.004 6.152 1.00 48.00 148 VAL A CA 1
ATOM 1019 C C . VAL A 1 148 ? 49.921 -12.990 7.511 1.00 48.00 148 VAL A C 1
ATOM 1021 O O . VAL A 1 148 ? 48.712 -12.800 7.613 1.00 48.00 148 VAL A O 1
ATOM 1024 N N . THR A 1 149 ? 50.679 -13.225 8.582 1.00 45.66 149 THR A N 1
ATOM 1025 C CA . THR A 1 149 ? 50.194 -13.052 9.956 1.00 45.66 149 THR A CA 1
ATOM 1026 C C . THR A 1 149 ? 50.001 -11.558 10.231 1.00 45.66 149 THR A C 1
ATOM 1028 O O . THR A 1 149 ? 50.963 -10.843 10.519 1.00 45.66 149 THR A O 1
ATOM 1031 N N . TRP A 1 150 ? 48.774 -11.052 10.111 1.00 42.84 150 TRP A N 1
ATOM 1032 C CA . TRP A 1 150 ? 48.480 -9.651 10.410 1.00 42.84 150 TRP A CA 1
ATOM 1033 C C . TRP A 1 150 ? 48.437 -9.409 11.929 1.00 42.84 150 TRP A C 1
ATOM 1035 O O . TRP A 1 150 ? 47.580 -9.913 12.655 1.00 42.84 150 TRP A O 1
ATOM 1045 N N . ASN A 1 151 ? 49.410 -8.632 12.404 1.00 56.00 151 ASN A N 1
ATOM 1046 C CA . ASN A 1 151 ? 49.630 -8.218 13.787 1.00 56.00 151 ASN A CA 1
ATOM 1047 C C . ASN A 1 151 ? 48.666 -7.084 14.188 1.00 56.00 151 ASN A C 1
ATOM 1049 O O . ASN A 1 151 ? 48.954 -5.907 13.960 1.00 56.00 151 ASN A O 1
ATOM 1053 N N . ARG A 1 152 ? 47.529 -7.417 14.811 1.00 53.81 152 ARG A N 1
ATOM 1054 C CA . ARG A 1 152 ? 46.571 -6.426 15.333 1.00 53.81 152 ARG A CA 1
ATOM 1055 C C . ARG A 1 152 ? 47.036 -5.883 16.689 1.00 53.81 152 ARG A C 1
ATOM 1057 O O . ARG A 1 152 ? 46.576 -6.338 17.736 1.00 53.81 152 ARG A O 1
ATOM 1064 N N . ARG A 1 153 ? 47.922 -4.879 16.695 1.00 54.09 153 ARG A N 1
ATOM 1065 C CA . ARG A 1 153 ? 48.130 -4.048 17.895 1.00 54.09 153 ARG A CA 1
ATOM 1066 C C . ARG A 1 153 ? 46.876 -3.207 18.132 1.00 54.09 153 ARG A C 1
ATOM 1068 O O . ARG A 1 153 ? 46.552 -2.330 17.338 1.00 54.09 153 ARG A O 1
ATOM 1075 N N . ARG A 1 154 ? 46.172 -3.487 19.231 1.00 58.62 154 ARG A N 1
ATOM 1076 C CA . ARG A 1 154 ? 45.200 -2.565 19.825 1.00 58.62 154 ARG A CA 1
ATOM 1077 C C . ARG A 1 154 ? 45.977 -1.409 20.451 1.00 58.62 154 ARG A C 1
ATOM 1079 O O . ARG A 1 154 ? 46.763 -1.643 21.363 1.00 58.62 154 ARG A O 1
ATOM 1086 N N . THR A 1 155 ? 45.716 -0.185 20.025 1.00 52.47 155 THR A N 1
ATOM 1087 C CA . THR A 1 155 ? 45.961 1.006 20.845 1.00 52.47 155 THR A CA 1
ATOM 1088 C C . THR A 1 155 ? 44.716 1.862 20.744 1.00 52.47 155 THR A C 1
ATOM 1090 O O . THR A 1 155 ? 44.400 2.367 19.670 1.00 52.47 155 THR A O 1
ATOM 1093 N N . GLY A 1 156 ? 43.971 1.922 21.845 1.00 47.75 156 GLY A N 1
ATOM 1094 C CA . GLY A 1 156 ? 42.890 2.877 22.014 1.00 47.75 156 GLY A CA 1
ATOM 1095 C C . GLY A 1 156 ? 43.435 4.260 22.343 1.00 47.75 156 GLY A C 1
ATOM 1096 O O . GLY A 1 156 ? 44.528 4.369 22.898 1.00 47.75 156 GLY A O 1
ATOM 1097 N N . MET A 1 157 ? 42.632 5.264 22.007 1.00 38.53 157 MET A N 1
ATOM 1098 C CA . MET A 1 157 ? 42.297 6.437 22.814 1.00 38.53 157 MET A CA 1
ATOM 1099 C C . MET A 1 157 ? 40.854 6.797 22.480 1.00 38.53 157 MET A C 1
ATOM 1101 O O . MET A 1 157 ? 40.502 6.665 21.285 1.00 38.53 157 MET A O 1
#

Radius of gyration: 29.24 Å; Cα contacts (8 Å, |Δi|>4): 134; chains: 1; bounding box: 106×64×52 Å

Mean predicted aligned error: 17.38 Å

Sequence (157 aa):
MKRIFAMTLALSGLLLVVVAGSAPASAQGADDPAQVAEGQVVFALSCAGCHGDDGAGITGAGRSLTGIANQGDRAVHIDSITTGKGGMPAFGERLSSDEIEQAASYVRLTFVDEAAATADEELARTGAGSAGLAVVGVTMVTGGMYLVTWNRRRTGM

pLDDT: mean 73.95, std 22.07, range [36.84, 98.31]